Protein AF-A0A803J5E3-F1 (afdb_monomer_lite)

Foldseek 3Di:
DDDDDDDDDDDDDDDDDDDDDDDPPDVVVVVVVPDDPDPPPPDDPPVPPDPVVVVVVVVVVVPPPDDDDPLLVQAQAAQQLAGPQPRANAALVLDRPDCADAQQDPPNRGNRYDPDGSHRHRDHPQWDADPPGDIDGHPRDD

Radius of gyration: 35.71 Å; chains: 1; bounding box: 59×57×91 Å

Structure (mmCIF, N/CA/C/O backbone):
data_AF-A0A803J5E3-F1
#
_entry.id   AF-A0A803J5E3-F1
#
loop_
_atom_site.group_PDB
_atom_site.id
_atom_site.type_symbol
_atom_site.label_atom_id
_atom_site.label_alt_id
_atom_site.label_comp_id
_atom_site.label_asym_id
_atom_site.label_entity_id
_atom_site.label_seq_id
_atom_site.pdbx_PDB_ins_code
_atom_site.Cartn_x
_atom_site.Cartn_y
_atom_site.Cartn_z
_atom_site.occupancy
_atom_site.B_iso_or_equiv
_atom_site.auth_seq_id
_atom_site.auth_comp_id
_atom_site.auth_asym_id
_atom_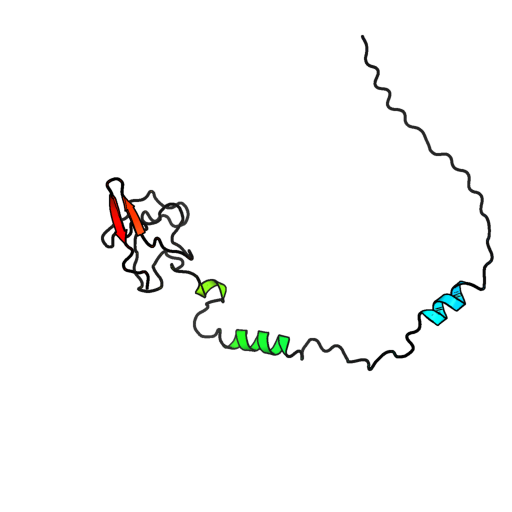site.auth_atom_id
_atom_site.pdbx_PDB_model_num
ATOM 1 N N . GLN A 1 1 ? 30.435 -20.132 60.907 1.00 42.06 1 GLN A N 1
ATOM 2 C CA . GLN A 1 1 ? 29.866 -18.895 60.339 1.00 42.06 1 GLN A CA 1
ATOM 3 C C . GLN A 1 1 ? 28.376 -19.120 60.155 1.00 42.06 1 GLN A C 1
ATOM 5 O O . GLN A 1 1 ? 27.974 -19.816 59.237 1.00 42.06 1 GLN A O 1
ATOM 10 N N . VAL A 1 2 ? 27.586 -18.649 61.117 1.00 36.22 2 VAL A N 1
ATOM 11 C CA . VAL A 1 2 ? 26.127 -18.800 61.170 1.00 36.22 2 VAL A CA 1
ATOM 12 C C . VAL A 1 2 ? 25.535 -17.403 61.066 1.00 36.22 2 VAL A C 1
ATOM 14 O O . VAL A 1 2 ? 25.815 -16.554 61.908 1.00 36.22 2 VAL A O 1
ATOM 17 N N . GLN A 1 3 ? 24.780 -17.140 60.003 1.00 39.97 3 GLN A N 1
ATOM 18 C CA . GLN A 1 3 ? 24.007 -15.909 59.894 1.00 39.97 3 GLN A CA 1
ATOM 19 C C . GLN A 1 3 ? 22.669 -16.128 60.599 1.00 39.97 3 GLN A C 1
ATOM 21 O O . GLN A 1 3 ? 21.811 -16.869 60.129 1.00 39.97 3 GLN A O 1
ATOM 26 N N . HIS A 1 4 ? 22.534 -15.501 61.765 1.00 33.56 4 HIS A N 1
ATOM 27 C CA . HIS A 1 4 ? 21.264 -15.310 62.449 1.00 33.56 4 HIS A CA 1
ATOM 28 C C . HIS A 1 4 ? 20.431 -14.276 61.682 1.00 33.56 4 HIS A C 1
ATOM 30 O O . HIS A 1 4 ? 20.869 -13.140 61.514 1.00 33.56 4 HIS A O 1
ATOM 36 N N . PHE A 1 5 ? 19.211 -14.642 61.295 1.00 38.28 5 PHE A N 1
ATOM 37 C CA . PHE A 1 5 ? 18.139 -13.684 61.029 1.00 38.28 5 PHE A CA 1
ATOM 38 C C . PHE A 1 5 ? 17.105 -13.823 62.147 1.00 38.28 5 PHE A C 1
ATOM 40 O O . PHE A 1 5 ? 16.427 -14.841 62.261 1.00 38.28 5 PHE A O 1
ATOM 47 N N . VAL A 1 6 ? 17.034 -12.807 63.007 1.00 43.50 6 VAL A N 1
ATOM 48 C CA . VAL A 1 6 ? 16.033 -12.678 64.071 1.00 43.50 6 VAL A CA 1
ATOM 49 C C . VAL A 1 6 ? 14.983 -11.687 63.579 1.00 43.50 6 VAL A C 1
ATOM 51 O O . VAL A 1 6 ? 15.281 -10.509 63.398 1.00 43.50 6 VAL A O 1
ATOM 54 N N . PHE A 1 7 ? 13.758 -12.158 63.349 1.00 36.00 7 PHE A N 1
ATOM 55 C CA . PHE A 1 7 ? 12.599 -11.296 63.120 1.00 36.00 7 PHE A CA 1
ATOM 56 C C . PHE A 1 7 ? 12.048 -10.852 64.480 1.00 36.00 7 PHE A C 1
ATOM 58 O O . PHE A 1 7 ? 11.443 -11.643 65.200 1.00 36.00 7 PHE A O 1
ATOM 65 N N . GLY A 1 8 ? 12.299 -9.596 64.854 1.00 34.31 8 GLY A N 1
ATOM 66 C CA . GLY A 1 8 ? 11.738 -8.984 66.057 1.00 34.31 8 GLY A CA 1
ATOM 67 C C . GLY A 1 8 ? 10.363 -8.379 65.780 1.00 34.31 8 GLY A C 1
ATOM 68 O O . GLY A 1 8 ? 10.256 -7.402 65.045 1.00 34.31 8 GLY A O 1
ATOM 69 N N . HIS A 1 9 ? 9.320 -8.946 66.388 1.00 40.44 9 HIS A N 1
ATOM 70 C CA . HIS A 1 9 ? 8.042 -8.266 66.606 1.00 40.44 9 HIS A CA 1
ATOM 71 C C . HIS A 1 9 ? 8.188 -7.372 67.841 1.00 40.44 9 HIS A C 1
ATOM 73 O O . HIS A 1 9 ? 8.641 -7.849 68.882 1.00 40.44 9 HIS A O 1
ATOM 79 N N . GLN A 1 10 ? 7.783 -6.104 67.756 1.00 37.00 10 GLN A N 1
ATOM 80 C CA . GLN A 1 10 ? 7.662 -5.255 68.938 1.00 37.00 10 GLN A CA 1
ATOM 81 C C . GLN A 1 10 ? 6.332 -4.503 68.915 1.00 37.00 10 GLN A C 1
ATOM 83 O O . GLN A 1 10 ? 6.027 -3.750 67.991 1.00 37.00 10 GLN A O 1
ATOM 88 N N . GLU A 1 11 ? 5.530 -4.793 69.937 1.00 34.28 11 GLU A N 1
ATOM 89 C CA . GLU A 1 11 ? 4.196 -4.264 70.187 1.00 34.28 11 GLU A CA 1
ATOM 90 C C . GLU A 1 11 ? 4.250 -2.783 70.582 1.00 34.28 11 GLU A C 1
ATOM 92 O O . GLU A 1 11 ? 5.125 -2.338 71.328 1.00 34.28 11 GLU A O 1
ATOM 97 N N . TRP A 1 12 ? 3.278 -2.013 70.096 1.00 34.78 12 TRP A N 1
ATOM 98 C CA . TRP A 1 12 ? 3.116 -0.603 70.428 1.00 34.78 12 TRP A CA 1
ATOM 99 C C . TRP A 1 12 ? 2.189 -0.455 71.637 1.00 34.78 12 TRP A C 1
ATOM 101 O O . TRP A 1 12 ? 0.999 -0.749 71.551 1.00 34.78 12 TRP A O 1
ATOM 111 N N . ASN A 1 13 ? 2.731 0.031 72.756 1.00 40.12 13 ASN A N 1
ATOM 112 C CA . ASN A 1 13 ? 1.970 0.390 73.952 1.00 40.12 13 ASN A CA 1
ATOM 113 C C . ASN A 1 13 ? 2.037 1.912 74.153 1.00 40.12 13 ASN A C 1
ATOM 115 O O . ASN A 1 13 ? 3.049 2.451 74.601 1.00 40.12 13 ASN A O 1
ATOM 119 N N . GLY A 1 14 ? 0.961 2.615 73.789 1.00 41.41 14 GLY A N 1
ATOM 120 C CA . GLY A 1 14 ? 0.845 4.070 73.894 1.00 41.41 14 GLY A CA 1
ATOM 121 C C . GLY A 1 14 ? -0.384 4.475 74.700 1.00 41.41 14 GLY A C 1
ATOM 122 O O . GLY A 1 14 ? -1.497 4.504 74.179 1.00 41.41 14 GLY A O 1
ATOM 123 N N . ASN A 1 15 ? -0.180 4.796 75.980 1.00 44.19 15 ASN A N 1
ATOM 124 C CA . ASN A 1 15 ? -1.234 5.199 76.908 1.00 44.19 15 ASN A CA 1
ATOM 125 C C . ASN A 1 15 ? -1.898 6.537 76.531 1.00 44.19 15 ASN A C 1
ATOM 127 O O . ASN A 1 15 ? -1.255 7.551 76.263 1.00 44.19 15 ASN A O 1
ATOM 131 N N . ASN A 1 16 ? -3.227 6.513 76.594 1.00 46.66 16 ASN A N 1
ATOM 132 C CA . ASN A 1 16 ? -4.169 7.598 76.353 1.00 46.66 16 ASN A CA 1
ATOM 133 C C . ASN A 1 16 ? -4.099 8.675 77.453 1.00 46.66 16 ASN A C 1
ATOM 135 O O . ASN A 1 16 ? -4.388 8.395 78.615 1.00 46.66 16 ASN A O 1
ATOM 139 N N . THR A 1 17 ? -3.816 9.930 77.088 1.00 40.22 17 THR A N 1
ATOM 140 C CA . THR A 1 17 ? -4.137 11.091 77.935 1.00 40.22 17 THR A CA 1
ATOM 141 C C . THR A 1 17 ? -5.037 12.064 77.173 1.00 40.22 17 THR A C 1
ATOM 143 O O . THR A 1 17 ? -4.619 12.825 76.303 1.00 40.22 17 THR A O 1
ATOM 146 N N . ARG A 1 18 ? -6.330 12.035 77.514 1.00 43.59 18 ARG A N 1
ATOM 147 C CA . ARG A 1 18 ? -7.345 12.979 77.033 1.00 43.59 18 ARG A CA 1
ATOM 148 C C . ARG A 1 18 ? -7.071 14.377 77.602 1.00 43.59 18 ARG A C 1
ATOM 150 O O . ARG A 1 18 ? -7.301 14.608 78.786 1.00 43.59 18 ARG A O 1
ATOM 157 N N . LYS A 1 19 ? -6.684 15.339 76.759 1.00 40.56 19 LYS A N 1
ATOM 158 C CA . LYS A 1 19 ? -6.769 16.778 77.073 1.00 40.56 19 LYS A CA 1
ATOM 159 C C . LYS A 1 19 ? -7.966 17.403 76.354 1.00 40.56 19 LYS A C 1
ATOM 161 O O . LYS A 1 19 ? -7.982 17.522 75.134 1.00 40.56 19 LYS A O 1
ATOM 166 N N . LYS A 1 20 ? -8.976 17.811 77.133 1.00 45.44 20 LYS A N 1
ATOM 167 C CA . LYS A 1 20 ? -10.066 18.705 76.702 1.00 45.44 20 LYS A CA 1
ATOM 168 C C . LYS A 1 20 ? -9.475 20.084 76.392 1.00 45.44 20 LYS A C 1
ATOM 170 O O . LYS A 1 20 ? -8.950 20.719 77.300 1.00 45.44 20 LYS A O 1
ATOM 175 N N . TYR A 1 21 ? -9.637 20.575 75.165 1.00 38.31 21 TYR A N 1
ATOM 176 C CA . TYR A 1 21 ? -9.447 21.992 74.840 1.00 38.31 21 TYR A CA 1
ATOM 177 C C . TYR A 1 21 ? -10.784 22.612 74.434 1.00 38.31 21 TYR A C 1
ATOM 179 O O . TYR A 1 21 ? -11.377 22.257 73.417 1.00 38.31 21 TYR A O 1
ATOM 187 N N . GLN A 1 22 ? -11.267 23.536 75.266 1.00 50.38 22 GLN A N 1
ATOM 188 C CA . GLN A 1 22 ? -12.340 24.457 74.912 1.00 50.38 22 GLN A CA 1
ATOM 189 C C . GLN A 1 22 ? -11.801 25.516 73.941 1.00 50.38 22 GLN A C 1
ATOM 191 O O . GLN A 1 22 ? -10.699 26.027 74.123 1.00 50.38 22 GLN A O 1
ATOM 196 N N . GLY A 1 23 ? -12.588 25.868 72.923 1.00 42.91 23 GLY A N 1
ATOM 197 C CA . GLY A 1 23 ? -12.208 26.871 71.928 1.00 42.91 23 GLY A CA 1
ATOM 198 C C . GLY A 1 23 ? -13.389 27.384 71.106 1.00 42.91 23 GLY A C 1
ATOM 199 O O . GLY A 1 23 ? -13.332 27.391 69.877 1.00 42.91 23 GLY A O 1
ATOM 200 N N . LYS A 1 24 ? -14.478 27.808 71.764 1.00 55.03 24 LYS A N 1
ATOM 201 C CA . LYS A 1 24 ? -15.544 28.594 71.120 1.00 55.03 24 LYS A CA 1
ATOM 202 C C . LYS A 1 24 ? -14.959 29.956 70.716 1.00 55.03 24 LYS A C 1
ATOM 204 O O . LYS A 1 24 ? -14.847 30.845 71.547 1.00 55.03 24 LYS A O 1
ATOM 209 N N . GLY A 1 25 ? -14.536 30.112 69.460 1.00 56.56 25 GLY A N 1
ATOM 210 C CA . GLY A 1 25 ? -14.107 31.423 68.948 1.00 56.56 25 GLY A CA 1
ATOM 211 C C . GLY A 1 25 ? -13.330 31.433 67.631 1.00 56.56 25 GLY A C 1
ATOM 212 O O . GLY A 1 25 ? -13.348 32.446 66.936 1.00 56.56 25 GLY A O 1
ATOM 213 N N . ARG A 1 26 ? -12.683 30.325 67.236 1.00 56.06 26 ARG A N 1
ATOM 214 C CA . ARG A 1 26 ? -11.928 30.257 65.964 1.00 56.06 26 ARG A CA 1
ATOM 215 C C . ARG A 1 26 ? -12.766 29.764 64.776 1.00 56.06 26 ARG A C 1
ATOM 217 O O . ARG A 1 26 ? -12.629 30.294 63.681 1.00 56.06 26 ARG A O 1
ATOM 224 N N . ALA A 1 27 ? -13.692 28.830 65.002 1.00 61.03 27 ALA A N 1
ATOM 225 C CA . ALA A 1 27 ? -14.513 28.243 63.935 1.00 61.03 27 ALA A CA 1
ATOM 226 C C . ALA A 1 27 ? -15.526 29.230 63.319 1.00 61.03 27 ALA A C 1
ATOM 228 O O . ALA A 1 27 ? -15.727 29.248 62.109 1.00 61.03 27 ALA A O 1
ATOM 229 N N . ALA A 1 28 ? -16.127 30.102 64.134 1.00 60.62 28 ALA A N 1
ATOM 230 C CA . ALA A 1 28 ? -17.147 31.040 63.658 1.00 60.62 28 ALA A CA 1
ATOM 231 C C . ALA A 1 28 ? -16.577 32.133 62.734 1.00 60.62 28 ALA A C 1
ATOM 233 O O . ALA A 1 28 ? -17.247 32.565 61.799 1.00 60.62 28 ALA A O 1
ATOM 234 N N . LYS A 1 29 ? -15.325 32.556 62.962 1.00 60.22 29 LYS A N 1
ATOM 235 C CA . LYS A 1 29 ? -14.645 33.542 62.107 1.00 60.22 29 LYS A CA 1
ATOM 236 C C . LYS A 1 29 ? -14.276 32.951 60.744 1.00 60.22 29 LYS A C 1
ATOM 238 O O . LYS A 1 29 ? -14.442 33.630 59.739 1.00 60.22 29 LYS A O 1
ATOM 243 N N . ALA A 1 30 ? -13.870 31.681 60.714 1.00 64.00 30 ALA A N 1
ATOM 244 C CA . ALA A 1 30 ? -13.557 30.965 59.478 1.00 64.00 30 ALA A CA 1
ATOM 245 C C . ALA A 1 30 ? -14.796 30.753 58.586 1.00 64.00 30 ALA A C 1
ATOM 247 O O . ALA A 1 30 ? -14.721 30.939 57.376 1.00 64.00 30 ALA A O 1
ATOM 248 N N . LEU A 1 31 ? -15.958 30.436 59.170 1.00 62.34 31 LEU A N 1
ATOM 249 C CA . LEU A 1 31 ? -17.204 30.273 58.403 1.00 62.34 31 LEU A CA 1
ATOM 250 C C . LEU A 1 31 ? -17.681 31.579 57.757 1.00 62.34 31 LEU A C 1
ATOM 252 O O . LEU A 1 31 ? -18.238 31.555 56.663 1.00 62.34 31 LEU A O 1
ATOM 256 N N . LYS A 1 32 ? -17.434 32.725 58.401 1.00 63.47 32 LYS A N 1
ATOM 257 C CA . LYS A 1 32 ? -17.842 34.031 57.871 1.00 63.47 32 LYS A CA 1
ATOM 258 C C . LYS A 1 32 ? -16.939 34.525 56.734 1.00 63.47 32 LYS A C 1
ATOM 260 O O . LYS A 1 32 ? -17.422 35.228 55.859 1.00 63.47 32 LYS A O 1
ATOM 265 N N . SER A 1 33 ? -15.667 34.117 56.702 1.00 63.38 33 SER A N 1
ATOM 266 C CA . SER A 1 33 ? -14.745 34.411 55.592 1.00 63.38 33 SER A CA 1
ATOM 267 C C . SER A 1 33 ? -14.893 33.479 54.383 1.00 63.38 33 SER A C 1
ATOM 269 O O . SER A 1 33 ? -14.301 33.746 53.345 1.00 63.38 33 SER A O 1
ATOM 271 N N . LEU A 1 34 ? -15.654 32.385 54.507 1.00 64.06 34 LEU A N 1
ATOM 272 C CA . LEU A 1 34 ? -15.914 31.422 53.425 1.00 64.06 34 LEU A CA 1
ATOM 273 C C . LEU A 1 34 ? -17.201 31.724 52.637 1.00 64.06 34 LEU A C 1
ATOM 275 O O . LEU A 1 34 ? -17.484 31.053 51.647 1.00 64.06 34 LEU A O 1
ATOM 279 N N . GLN A 1 35 ? -17.997 32.710 53.060 1.00 64.12 35 GLN A N 1
ATOM 280 C CA . GLN A 1 35 ? -19.200 33.111 52.332 1.00 64.12 35 GLN A CA 1
ATOM 281 C C . GLN A 1 35 ? -18.821 34.049 51.182 1.00 64.12 35 GLN A C 1
ATOM 283 O O . GLN A 1 35 ? -18.328 35.155 51.398 1.00 64.12 35 GLN A O 1
ATOM 288 N N . PHE A 1 36 ? -19.050 33.599 49.948 1.00 64.00 36 PHE A N 1
ATOM 289 C CA . PHE A 1 36 ? -18.827 34.402 48.749 1.00 64.00 36 PHE A CA 1
ATOM 290 C C . PHE A 1 36 ? -19.776 35.606 48.745 1.00 64.00 36 PHE A C 1
ATOM 292 O O . PHE A 1 36 ? -20.993 35.446 48.698 1.00 64.00 36 PHE A O 1
ATOM 299 N N . ALA A 1 37 ? -19.220 36.819 48.757 1.00 64.69 37 ALA A N 1
ATOM 300 C CA . ALA A 1 37 ? -19.986 38.069 48.789 1.00 64.69 37 ALA A CA 1
ATOM 301 C C . ALA A 1 37 ? -20.783 38.356 47.498 1.00 64.69 37 ALA A C 1
ATOM 303 O O . ALA A 1 37 ? -21.493 39.355 47.423 1.00 64.69 37 ALA A O 1
ATOM 304 N N . ASN A 1 38 ? -20.677 37.501 46.477 1.00 63.03 38 ASN A N 1
ATOM 305 C CA . ASN A 1 38 ? -21.479 37.587 45.266 1.00 63.03 38 ASN A CA 1
ATOM 306 C C . ASN A 1 38 ? -21.601 36.191 44.624 1.00 63.03 38 ASN A C 1
ATOM 308 O O . ASN A 1 38 ? -20.681 35.769 43.922 1.00 63.03 38 ASN A O 1
ATOM 312 N N . PRO A 1 39 ? -22.690 35.444 44.873 1.00 62.53 39 PRO A N 1
ATOM 313 C CA . PRO A 1 39 ? -22.828 34.061 44.407 1.00 62.53 39 PRO A CA 1
ATOM 314 C C . PRO A 1 39 ? -23.036 33.925 42.887 1.00 62.53 39 PRO A C 1
ATOM 316 O O . PRO A 1 39 ? -23.153 32.808 42.390 1.00 62.53 39 PRO A O 1
ATOM 319 N N . GLY A 1 40 ? -23.058 35.033 42.135 1.00 63.41 40 GLY A N 1
ATOM 320 C CA . GLY A 1 40 ? -23.351 35.026 40.703 1.00 63.41 40 GLY A CA 1
ATOM 321 C C . GLY A 1 40 ? -24.797 34.607 40.407 1.00 63.41 40 GLY A C 1
ATOM 322 O O . GLY A 1 40 ? -25.516 34.091 41.262 1.00 63.41 40 GLY A O 1
ATOM 323 N N . LYS A 1 41 ? -25.272 34.858 39.182 1.00 66.19 41 LYS A N 1
ATOM 324 C CA . LYS A 1 41 ? -26.576 34.333 38.755 1.00 66.19 41 LYS A CA 1
ATOM 325 C C . LYS A 1 41 ? -26.447 32.823 38.584 1.0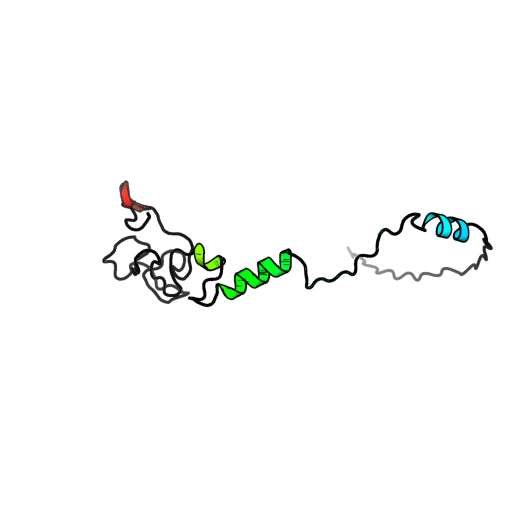0 66.19 41 LYS A C 1
ATOM 327 O O . LYS A 1 41 ? -25.668 32.377 37.746 1.00 66.19 41 LYS A O 1
ATOM 332 N N . GLN A 1 42 ? -27.218 32.058 39.350 1.00 66.06 42 GLN A N 1
ATOM 333 C CA . GLN A 1 42 ? -27.334 30.615 39.178 1.00 66.06 42 GLN A CA 1
ATOM 334 C C . GLN A 1 42 ? -27.913 30.336 37.786 1.00 66.06 42 GLN A C 1
ATOM 336 O O . GLN A 1 42 ? -29.114 30.465 37.561 1.00 66.06 42 GLN A O 1
ATOM 341 N N . THR A 1 43 ? -27.053 30.013 36.823 1.00 60.47 43 THR A N 1
ATOM 342 C CA . THR A 1 43 ? -27.504 29.481 35.542 1.00 60.47 43 THR A CA 1
ATOM 343 C C . THR A 1 43 ? -27.835 28.016 35.764 1.00 60.47 43 THR A C 1
ATOM 345 O O . THR A 1 43 ? -26.960 27.238 36.147 1.00 60.47 43 THR A O 1
ATOM 348 N N . GLU A 1 44 ? -29.094 27.653 35.550 1.00 61.34 44 GLU A N 1
ATOM 349 C CA . GLU A 1 44 ? -29.531 26.265 35.469 1.00 61.34 44 GLU A CA 1
ATOM 350 C C . GLU A 1 44 ? -28.625 25.526 34.479 1.00 61.34 44 GLU A C 1
ATOM 352 O O . GLU A 1 44 ? -28.534 25.874 33.298 1.00 61.34 44 GLU A O 1
ATOM 357 N N . PHE A 1 45 ? -27.852 24.570 34.992 1.00 51.97 45 PHE A N 1
ATOM 358 C CA . PHE A 1 45 ? -26.938 23.775 34.190 1.00 51.97 45 PHE A CA 1
ATOM 359 C C . PHE A 1 45 ? -27.792 22.823 33.350 1.00 51.97 45 PHE A C 1
ATOM 361 O O . PHE A 1 45 ? -28.121 21.727 33.789 1.00 51.97 45 PHE A O 1
ATOM 368 N N . ALA A 1 46 ? -28.208 23.282 32.169 1.00 59.00 46 ALA A N 1
ATOM 369 C CA . ALA A 1 46 ? -28.960 22.507 31.190 1.00 59.00 46 ALA A CA 1
ATOM 370 C C . ALA A 1 46 ? -27.978 21.906 30.160 1.00 59.00 46 ALA A C 1
ATOM 372 O O . ALA A 1 46 ? -27.734 22.530 29.118 1.00 59.00 46 ALA A O 1
ATOM 373 N N . PRO A 1 47 ? -27.375 20.724 30.422 1.00 58.41 47 PRO A N 1
ATOM 374 C CA . PRO A 1 47 ? -26.367 20.118 29.541 1.00 58.41 47 PRO A CA 1
ATOM 375 C C . PRO A 1 47 ? -26.895 19.871 28.119 1.00 58.41 47 PRO A C 1
ATOM 377 O O . PRO A 1 47 ? -26.137 19.950 27.153 1.00 58.41 47 PRO A O 1
ATOM 380 N N . GLU A 1 48 ? -28.210 19.690 27.990 1.00 54.88 48 GLU A N 1
ATOM 381 C CA . GLU A 1 48 ? -28.908 19.324 26.755 1.00 54.88 48 GLU A CA 1
ATOM 382 C C . GLU A 1 48 ? -29.000 20.445 25.701 1.00 54.88 48 GLU A C 1
ATOM 384 O O . GLU A 1 48 ? -29.385 20.192 24.561 1.00 54.88 48 GLU A O 1
ATOM 389 N N . THR A 1 49 ? -28.649 21.699 26.022 1.00 55.78 49 THR A N 1
ATOM 390 C CA . THR A 1 49 ? -28.816 22.833 25.078 1.00 55.78 49 THR A CA 1
ATOM 391 C C . THR A 1 49 ? -27.509 23.464 24.607 1.00 55.78 49 THR A C 1
ATOM 393 O O . THR A 1 49 ? -27.514 24.429 23.831 1.00 55.78 49 THR A O 1
ATOM 396 N N . SER A 1 50 ? -26.367 22.904 25.015 1.00 57.41 50 SER A N 1
ATOM 397 C CA . SER A 1 50 ? -25.060 23.425 24.630 1.00 57.41 50 SER A CA 1
ATOM 398 C C . SER A 1 50 ? -24.884 23.432 23.107 1.00 57.41 50 SER A C 1
ATOM 400 O O . SER A 1 50 ? -25.120 22.436 22.419 1.00 57.41 50 SER A O 1
ATOM 402 N N . LYS A 1 51 ? -24.367 24.544 22.562 1.00 61.97 51 LYS A N 1
ATOM 403 C CA . LYS A 1 51 ? -23.934 24.654 21.151 1.00 61.97 51 LYS A CA 1
ATOM 404 C C . LYS A 1 51 ? -22.980 23.514 20.748 1.00 61.97 51 LYS A C 1
ATOM 406 O O . LYS A 1 51 ? -22.918 23.151 19.574 1.00 61.97 51 LYS A O 1
ATOM 411 N N . ARG A 1 52 ? -22.264 22.934 21.720 1.00 64.62 52 ARG A N 1
ATOM 412 C CA . ARG A 1 52 ? -21.400 21.757 21.555 1.00 64.62 52 ARG A CA 1
ATOM 413 C C . ARG A 1 52 ? -22.194 20.482 21.237 1.00 64.62 52 ARG A C 1
ATOM 415 O O . ARG A 1 52 ? -21.769 19.743 20.355 1.00 64.62 52 ARG A O 1
ATOM 422 N N . GLU A 1 53 ? -23.340 20.255 21.882 1.00 59.22 53 GLU A N 1
ATOM 423 C CA . GLU A 1 53 ? -24.191 19.078 21.634 1.00 59.22 53 GLU A CA 1
ATOM 424 C C . GLU A 1 53 ? -24.872 19.177 20.261 1.00 59.22 53 GLU A C 1
ATOM 426 O O . GLU A 1 53 ? -24.874 18.217 19.493 1.00 59.22 53 GLU A O 1
ATOM 431 N N . LYS A 1 54 ? -25.318 20.381 19.862 1.00 61.34 54 LYS A N 1
ATOM 432 C CA . LYS A 1 54 ? -25.867 20.619 18.510 1.00 61.34 54 LYS A CA 1
ATOM 433 C C . LYS A 1 54 ? -24.876 20.254 17.397 1.00 61.34 54 LYS A C 1
ATOM 435 O O . LYS A 1 54 ? -25.274 19.673 16.389 1.00 61.34 54 LYS A O 1
ATOM 440 N N . ARG A 1 55 ? -23.576 20.513 17.598 1.00 60.41 55 ARG A N 1
ATOM 441 C CA . ARG A 1 55 ? -22.517 20.109 16.654 1.00 60.41 55 ARG A CA 1
ATOM 442 C C . ARG A 1 55 ? -22.316 18.583 16.619 1.00 60.41 55 ARG A C 1
ATOM 444 O O . ARG A 1 55 ? -21.936 18.050 15.585 1.00 60.41 55 ARG A O 1
ATOM 451 N N . ARG A 1 56 ? -22.611 17.880 17.718 1.00 61.81 56 ARG A N 1
ATOM 452 C CA . ARG A 1 56 ? -22.528 16.412 17.846 1.00 61.81 56 ARG A CA 1
ATOM 453 C C . ARG A 1 56 ? -23.718 15.680 17.215 1.00 61.81 56 ARG A C 1
ATOM 455 O O . ARG A 1 56 ? -23.581 14.532 16.806 1.00 61.81 56 ARG A O 1
ATOM 462 N N . LEU A 1 57 ? -24.876 16.337 17.133 1.00 57.62 57 LEU A N 1
ATOM 463 C CA . LEU A 1 57 ? -26.084 15.799 16.495 1.00 57.62 57 LEU A CA 1
ATOM 464 C C . LEU A 1 57 ? -26.131 16.085 14.984 1.00 57.62 57 LEU A C 1
ATOM 466 O O . LEU A 1 57 ? -26.585 15.235 14.218 1.00 57.62 57 LEU A O 1
ATOM 470 N N . GLN A 1 58 ? -25.589 17.221 14.524 1.00 57.09 58 GLN A N 1
ATOM 471 C CA . GLN A 1 58 ? -25.441 17.496 13.084 1.00 57.09 58 GLN A CA 1
ATOM 472 C C . GLN A 1 58 ? -24.465 16.534 12.387 1.00 57.09 58 GLN A C 1
ATOM 474 O O . GLN A 1 58 ? -24.673 16.186 11.231 1.00 57.09 58 GLN A O 1
ATOM 479 N N . THR A 1 59 ? -23.444 16.025 13.082 1.00 53.59 59 THR A N 1
ATOM 480 C CA . THR A 1 59 ? -22.547 15.001 12.516 1.00 53.59 59 THR A CA 1
ATOM 481 C C . THR A 1 59 ? -23.179 13.611 12.423 1.00 53.59 59 THR A C 1
ATOM 483 O O . THR A 1 59 ? -22.686 12.782 11.664 1.00 53.59 59 THR A O 1
ATOM 486 N N . LYS A 1 60 ? -24.271 13.337 13.152 1.00 50.66 60 LYS A N 1
ATOM 487 C CA . LYS A 1 60 ? -24.974 12.042 13.106 1.00 50.66 60 LYS A CA 1
ATOM 488 C C . LYS A 1 60 ? -26.015 11.950 11.986 1.00 50.66 60 LYS A C 1
ATOM 490 O O . LYS A 1 60 ? -26.275 10.854 11.509 1.00 50.66 60 LYS A O 1
ATOM 495 N N . SER A 1 61 ? -26.584 13.070 11.541 1.00 47.16 61 SER A N 1
ATOM 496 C CA . SER A 1 61 ? -27.619 13.101 10.488 1.00 47.16 61 SER A CA 1
ATOM 497 C C . SER A 1 61 ? -27.064 13.128 9.057 1.00 47.16 61 SER A C 1
ATOM 499 O O . SER A 1 61 ? -27.807 12.874 8.117 1.00 47.16 61 SER A O 1
ATOM 501 N N . ALA A 1 62 ? -25.758 13.356 8.881 1.00 45.31 62 ALA A N 1
ATOM 502 C CA . ALA A 1 62 ? -25.066 13.179 7.599 1.00 45.31 62 ALA A CA 1
ATOM 503 C C . ALA A 1 62 ? -24.541 11.741 7.382 1.00 45.31 62 ALA A C 1
ATOM 505 O O . ALA A 1 62 ? -23.927 11.458 6.357 1.00 45.31 62 ALA A O 1
ATOM 506 N N . ALA A 1 63 ? -24.764 10.828 8.335 1.00 45.41 63 ALA A N 1
ATOM 507 C CA . ALA A 1 63 ? -24.282 9.444 8.283 1.00 45.41 63 ALA A CA 1
ATOM 508 C C . ALA A 1 63 ? -25.199 8.489 7.489 1.00 45.41 63 ALA A C 1
ATOM 510 O O . ALA A 1 63 ? -24.989 7.278 7.510 1.00 45.41 63 ALA A O 1
ATOM 511 N N . SER A 1 64 ? -26.206 9.014 6.785 1.00 42.69 64 SER A N 1
ATOM 512 C CA . SER A 1 64 ? -27.202 8.226 6.046 1.00 42.69 64 SER A CA 1
ATOM 513 C C . SER A 1 64 ? -26.794 7.868 4.613 1.00 42.69 64 SER A C 1
ATOM 515 O O . SER A 1 64 ? -27.601 7.293 3.898 1.00 42.69 64 SER A O 1
ATOM 517 N N . ASN A 1 65 ? -25.559 8.156 4.188 1.00 47.41 65 ASN A N 1
ATOM 518 C CA . ASN A 1 65 ? -24.997 7.607 2.952 1.00 47.41 65 ASN A CA 1
ATOM 519 C C . ASN A 1 65 ? -23.560 7.128 3.215 1.00 47.41 65 ASN A C 1
ATOM 521 O O . ASN A 1 65 ? -22.626 7.918 3.329 1.00 47.41 65 ASN A O 1
ATOM 525 N N . SER A 1 66 ? -23.418 5.808 3.370 1.00 47.88 66 SER A N 1
ATOM 526 C CA . SER A 1 66 ? -22.165 5.051 3.534 1.00 47.88 66 SER A CA 1
ATOM 527 C C . SER A 1 66 ? -21.242 5.467 4.695 1.00 47.88 66 SER A C 1
ATOM 529 O O . SER A 1 66 ? -20.193 6.066 4.492 1.00 47.88 66 SER A O 1
ATOM 531 N N . GLY A 1 67 ? -21.620 5.102 5.925 1.00 45.22 67 GLY A N 1
ATOM 532 C CA . GLY A 1 67 ? -20.786 4.394 6.921 1.00 45.22 67 GLY A CA 1
ATOM 533 C C . GLY A 1 67 ? -19.295 4.716 7.144 1.00 45.22 67 GLY A C 1
ATOM 534 O O . GLY A 1 67 ? -18.592 3.868 7.686 1.00 45.22 67 GLY A O 1
ATOM 535 N N . GLN A 1 68 ? -18.766 5.881 6.775 1.00 48.44 68 GLN A N 1
ATOM 536 C CA . GLN A 1 68 ? -17.348 6.202 6.955 1.00 48.44 68 GLN A CA 1
ATOM 537 C C . GLN A 1 68 ? -17.153 7.168 8.126 1.00 48.44 68 GLN A C 1
ATOM 539 O O . GLN A 1 68 ? -17.312 8.384 8.015 1.00 48.44 68 GLN A O 1
ATOM 544 N N . THR A 1 69 ? -16.798 6.610 9.287 1.00 46.47 69 THR A N 1
ATOM 545 C CA . THR A 1 69 ? -16.292 7.395 10.423 1.00 46.47 69 THR A CA 1
ATOM 546 C C . THR A 1 69 ? -15.067 8.215 9.991 1.00 46.47 69 THR A C 1
ATOM 548 O O . THR A 1 69 ? -14.348 7.832 9.073 1.00 46.47 69 THR A O 1
ATOM 551 N N . ALA A 1 70 ? -14.772 9.340 10.647 1.00 50.47 70 ALA A N 1
ATOM 552 C CA . ALA A 1 70 ? -13.631 10.195 10.285 1.00 50.47 70 ALA A CA 1
ATOM 553 C C . ALA A 1 70 ? -12.264 9.464 10.259 1.00 50.47 70 ALA A C 1
ATOM 555 O O . ALA A 1 70 ? -11.338 9.938 9.610 1.00 50.47 70 ALA A O 1
ATOM 556 N N . ALA A 1 71 ? -12.145 8.296 10.904 1.00 51.97 71 ALA A N 1
ATOM 557 C CA . ALA A 1 71 ? -10.966 7.432 10.847 1.00 51.97 71 ALA A CA 1
ATOM 558 C C . ALA A 1 71 ? -10.784 6.707 9.495 1.00 51.97 71 ALA A C 1
ATOM 560 O O . ALA A 1 71 ? -9.661 6.328 9.160 1.00 51.97 71 ALA A O 1
ATOM 561 N N . SER A 1 72 ? -11.862 6.532 8.723 1.00 56.69 72 SER A N 1
ATOM 562 C CA . SER A 1 72 ? -11.880 5.888 7.403 1.00 56.69 72 SER A CA 1
ATOM 563 C C . SER A 1 72 ? -11.255 6.755 6.308 1.00 56.69 72 SER A C 1
ATOM 565 O O . SER A 1 72 ? -10.769 6.222 5.321 1.00 56.69 72 SER A O 1
ATOM 567 N N . LYS A 1 73 ? -11.224 8.081 6.494 1.00 65.56 73 LYS A N 1
ATOM 568 C CA . LYS A 1 73 ? -10.785 9.043 5.467 1.00 65.56 73 LYS A CA 1
ATOM 569 C C . LYS A 1 73 ? -9.283 9.026 5.173 1.00 65.56 73 LYS A C 1
ATOM 571 O O . LYS A 1 73 ? -8.867 9.594 4.176 1.00 65.56 73 LYS A O 1
ATOM 576 N N . ASN A 1 74 ? -8.484 8.389 6.029 1.00 85.56 74 ASN A N 1
ATOM 577 C CA . ASN A 1 74 ? -7.027 8.335 5.873 1.00 85.56 74 ASN A CA 1
ATOM 578 C C . ASN A 1 74 ? -6.526 6.946 5.463 1.00 85.56 74 ASN A C 1
ATOM 580 O O . ASN A 1 74 ? -5.326 6.701 5.526 1.00 85.56 74 ASN A O 1
ATOM 584 N N . LYS A 1 75 ? -7.420 6.010 5.135 1.00 92.94 75 LYS A N 1
ATOM 585 C CA . LYS A 1 75 ? -7.023 4.701 4.613 1.00 92.94 75 LYS A CA 1
ATOM 586 C C . LYS A 1 75 ? -6.759 4.817 3.117 1.00 92.94 75 LYS A C 1
ATOM 588 O O . LYS A 1 75 ? -7.428 5.588 2.437 1.00 92.94 75 LYS A O 1
ATOM 593 N N . VAL A 1 76 ? -5.802 4.042 2.628 1.00 94.75 76 VAL A N 1
ATOM 594 C CA . VAL A 1 76 ? -5.477 3.951 1.197 1.00 94.75 76 VAL A CA 1
ATOM 595 C C . VAL A 1 76 ? -5.970 2.639 0.588 1.00 94.75 76 VAL A C 1
ATOM 597 O O . VAL A 1 76 ? -6.271 2.599 -0.599 1.00 94.75 76 VAL A O 1
ATOM 600 N N . TYR A 1 77 ? -6.124 1.600 1.411 1.00 96.38 77 TYR A N 1
ATOM 601 C CA . TYR A 1 77 ? -6.705 0.309 1.053 1.00 96.38 77 TYR A CA 1
ATOM 602 C C . TYR A 1 77 ? -7.980 0.054 1.863 1.00 96.38 77 TYR A C 1
ATOM 604 O O . TYR A 1 77 ? -8.091 0.485 3.017 1.00 96.38 77 TYR A O 1
ATOM 612 N N . ASP A 1 78 ? -8.929 -0.664 1.269 1.00 96.25 78 ASP A N 1
ATOM 613 C CA . ASP A 1 78 ? -10.148 -1.121 1.934 1.00 96.25 78 ASP A CA 1
ATOM 614 C C . ASP A 1 78 ? -9.895 -2.357 2.825 1.00 96.25 78 ASP A C 1
ATOM 616 O O . ASP A 1 78 ? -8.761 -2.817 2.992 1.00 96.25 78 ASP A O 1
ATOM 620 N N . SER A 1 79 ? -10.955 -2.923 3.408 1.00 96.50 79 SER A N 1
ATOM 621 C CA . SER A 1 79 ? -10.863 -4.116 4.262 1.00 96.50 79 SER A CA 1
ATOM 622 C C . SER A 1 79 ? -10.426 -5.385 3.521 1.00 96.50 79 SER A C 1
ATOM 624 O O . SER A 1 79 ? -9.950 -6.323 4.156 1.00 96.50 79 SER A O 1
ATOM 626 N N . ASN A 1 80 ? -10.566 -5.429 2.196 1.00 96.38 80 ASN A N 1
ATOM 627 C CA . ASN A 1 80 ? -10.157 -6.553 1.353 1.00 96.38 80 ASN A CA 1
ATOM 628 C C . ASN A 1 80 ? -8.719 -6.392 0.829 1.00 96.38 80 ASN A C 1
ATOM 630 O O . ASN A 1 80 ? -8.182 -7.314 0.221 1.00 96.38 80 ASN A O 1
ATOM 634 N N . GLY A 1 81 ? -8.075 -5.250 1.094 1.00 95.94 81 GLY A N 1
ATOM 635 C CA . GLY A 1 81 ? -6.748 -4.930 0.573 1.00 95.94 81 GLY A CA 1
ATOM 636 C C . GLY A 1 81 ? -6.776 -4.354 -0.844 1.00 95.94 81 GLY A C 1
ATOM 637 O O . GLY A 1 81 ? -5.747 -4.360 -1.508 1.00 95.94 81 GLY A O 1
ATOM 638 N N . ILE A 1 82 ? -7.928 -3.855 -1.296 1.00 96.44 82 ILE A N 1
ATOM 639 C CA . ILE A 1 82 ? -8.119 -3.214 -2.598 1.00 96.44 82 ILE A CA 1
ATOM 640 C C . ILE A 1 82 ? -7.876 -1.713 -2.468 1.00 96.44 82 ILE A C 1
ATOM 642 O O . ILE A 1 82 ? -8.304 -1.079 -1.499 1.00 96.44 82 ILE A O 1
ATOM 646 N N . LEU A 1 83 ? -7.149 -1.140 -3.425 1.00 95.19 83 LEU A N 1
ATOM 647 C CA . LEU A 1 83 ? -6.761 0.263 -3.399 1.00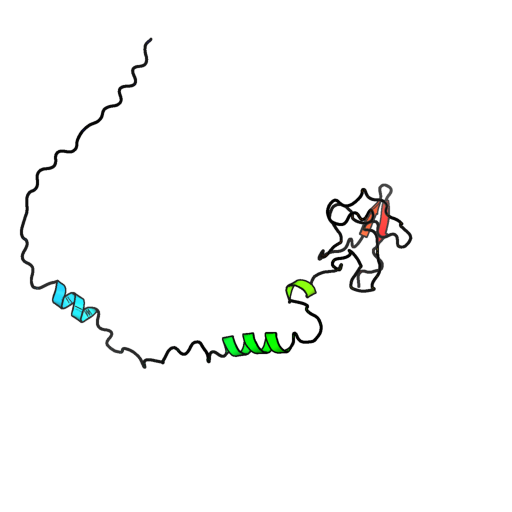 95.19 83 LEU A CA 1
ATOM 648 C C . LEU A 1 83 ? -7.996 1.161 -3.564 1.00 95.19 83 LEU A C 1
ATOM 650 O O . LEU A 1 83 ? -8.756 1.019 -4.517 1.00 95.19 83 LEU A O 1
ATOM 654 N N . ILE A 1 84 ? -8.203 2.107 -2.648 1.00 94.75 84 ILE A N 1
ATOM 655 C CA . ILE A 1 84 ? -9.436 2.912 -2.599 1.00 94.75 84 ILE A CA 1
ATOM 656 C C . ILE A 1 84 ? -9.513 3.913 -3.760 1.00 94.75 84 ILE A C 1
ATOM 658 O O . ILE A 1 84 ? -10.605 4.214 -4.234 1.00 94.75 84 ILE A O 1
ATOM 662 N N . CYS A 1 85 ? -8.375 4.439 -4.228 1.00 91.44 85 CYS A N 1
ATOM 663 C CA . CYS A 1 85 ? -8.362 5.505 -5.234 1.00 91.44 85 CYS A CA 1
ATOM 664 C C . CYS A 1 85 ? -8.826 5.046 -6.626 1.00 91.44 85 CYS A C 1
ATOM 666 O O . CYS A 1 85 ? -9.409 5.843 -7.357 1.00 91.44 85 CYS A O 1
ATOM 668 N N . ASN A 1 86 ? -8.585 3.784 -6.994 1.00 93.12 86 ASN A N 1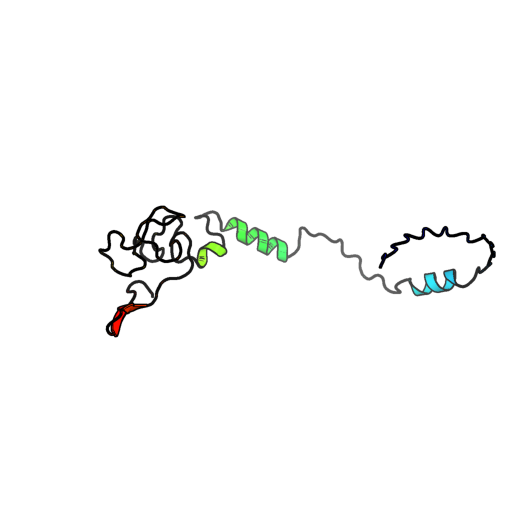
ATOM 669 C CA . ASN A 1 86 ? -8.878 3.255 -8.330 1.00 93.12 86 ASN A CA 1
ATOM 670 C C . ASN A 1 86 ? -9.454 1.827 -8.343 1.00 93.12 86 ASN A C 1
ATOM 672 O O . ASN A 1 86 ? -9.745 1.305 -9.415 1.00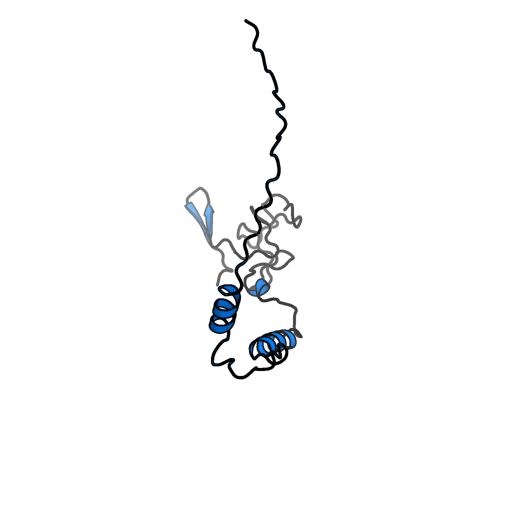 93.12 86 ASN A O 1
ATOM 676 N N . GLY A 1 87 ? -9.638 1.194 -7.181 1.00 94.25 87 GLY A N 1
ATOM 677 C CA . GLY A 1 87 ? -10.249 -0.129 -7.062 1.00 94.25 87 GLY A CA 1
ATOM 678 C C . GLY A 1 87 ? -9.346 -1.304 -7.443 1.00 94.25 87 GLY A C 1
ATOM 679 O O . GLY A 1 87 ? -9.861 -2.399 -7.655 1.00 94.25 87 GLY A O 1
ATOM 680 N N . MET A 1 88 ? -8.028 -1.116 -7.552 1.00 95.06 88 MET A N 1
ATOM 681 C CA . MET A 1 88 ? -7.121 -2.178 -8.004 1.00 95.06 88 MET A CA 1
ATOM 682 C C . MET A 1 88 ? -6.526 -3.013 -6.865 1.00 95.06 88 MET A C 1
ATOM 684 O O . MET A 1 88 ? -6.177 -2.497 -5.802 1.00 95.06 88 MET A O 1
ATOM 688 N N . ASP A 1 89 ? -6.341 -4.312 -7.116 1.00 96.25 89 ASP A N 1
ATOM 689 C CA . ASP A 1 89 ? -5.653 -5.247 -6.213 1.00 96.25 89 ASP A CA 1
ATOM 690 C C . ASP A 1 89 ? -4.125 -5.238 -6.428 1.00 96.25 89 ASP A C 1
ATOM 692 O O . ASP A 1 89 ? -3.510 -6.232 -6.840 1.00 96.25 89 ASP A O 1
ATOM 696 N N . LEU A 1 90 ? -3.506 -4.084 -6.172 1.00 96.06 90 LEU A N 1
ATOM 697 C CA . LEU A 1 90 ? -2.078 -3.863 -6.401 1.00 96.06 90 LEU A CA 1
ATOM 698 C C . LEU A 1 90 ? -1.218 -4.555 -5.335 1.00 96.06 90 LEU A C 1
ATOM 700 O O . LEU A 1 90 ? -1.391 -4.318 -4.137 1.00 96.06 90 LEU A O 1
ATOM 704 N N . CYS A 1 91 ? -0.267 -5.385 -5.767 1.00 97.31 91 CYS A N 1
ATOM 705 C CA . CYS A 1 91 ? 0.715 -5.993 -4.873 1.00 97.31 91 CYS A CA 1
ATOM 706 C C . CYS A 1 91 ? 1.659 -4.935 -4.286 1.00 97.31 91 CYS A C 1
ATOM 708 O O . CYS A 1 91 ? 2.020 -3.976 -4.963 1.00 97.31 91 CYS A O 1
ATOM 710 N N . ASP A 1 92 ? 2.141 -5.142 -3.060 1.00 96.69 92 ASP A N 1
ATOM 711 C CA . ASP A 1 92 ? 3.120 -4.241 -2.436 1.00 96.69 92 ASP A CA 1
ATOM 712 C C . ASP A 1 92 ? 4.467 -4.181 -3.188 1.00 96.69 92 ASP A C 1
ATOM 714 O O . ASP A 1 92 ? 5.281 -3.316 -2.886 1.00 96.69 92 ASP A O 1
ATOM 718 N N . CYS A 1 93 ? 4.704 -5.045 -4.185 1.00 95.75 93 CYS A N 1
ATOM 719 C CA . CYS A 1 93 ? 5.843 -4.939 -5.104 1.00 95.75 93 CYS A CA 1
ATOM 720 C C . CYS A 1 93 ? 5.638 -3.928 -6.248 1.00 95.75 93 CYS A C 1
ATOM 722 O O . CYS A 1 93 ? 6.538 -3.762 -7.062 1.00 95.75 93 CYS A O 1
ATOM 724 N N . LEU A 1 94 ? 4.472 -3.270 -6.314 1.00 95.44 94 LEU A N 1
ATOM 725 C CA . LEU A 1 94 ? 4.098 -2.245 -7.303 1.00 95.44 94 LEU A CA 1
ATOM 726 C C . LEU A 1 94 ? 3.978 -2.723 -8.761 1.00 95.44 94 LEU A C 1
ATOM 728 O O . LEU A 1 94 ? 3.809 -1.902 -9.660 1.00 95.44 94 LEU A O 1
ATOM 732 N N . ASP A 1 95 ? 4.013 -4.033 -8.992 1.00 94.25 95 ASP A N 1
ATOM 733 C CA . ASP A 1 95 ? 3.732 -4.646 -10.290 1.00 94.25 95 ASP A CA 1
ATOM 734 C C . ASP A 1 95 ? 2.227 -4.953 -10.410 1.00 94.25 95 ASP A C 1
ATOM 736 O O . ASP A 1 95 ? 1.636 -5.602 -9.538 1.00 94.25 95 ASP A O 1
ATOM 740 N N . GLU A 1 96 ? 1.613 -4.447 -11.480 1.00 93.88 96 GLU A N 1
ATOM 741 C CA . GLU A 1 96 ? 0.179 -4.549 -11.776 1.00 93.88 96 GLU A CA 1
ATOM 742 C C . GLU A 1 96 ? -0.224 -5.979 -12.177 1.00 93.88 96 GLU A C 1
ATOM 744 O O . GLU A 1 96 ? -1.317 -6.425 -11.826 1.00 93.88 96 GLU A O 1
ATOM 749 N N . ASP A 1 97 ? 0.683 -6.727 -12.812 1.00 95.06 97 ASP A N 1
ATOM 750 C CA . ASP A 1 97 ? 0.441 -8.096 -13.289 1.00 95.06 97 ASP A CA 1
ATOM 751 C C . ASP A 1 97 ? 0.862 -9.162 -12.260 1.00 95.06 97 ASP A C 1
ATOM 753 O O . ASP A 1 97 ? 0.712 -10.371 -12.468 1.00 95.06 97 ASP A O 1
ATOM 757 N N . CYS A 1 98 ? 1.371 -8.737 -11.101 1.00 96.62 98 CYS A N 1
ATOM 758 C CA . CYS A 1 98 ? 1.855 -9.644 -10.072 1.00 96.62 98 CYS A CA 1
ATOM 759 C C . CYS A 1 98 ? 0.710 -10.430 -9.419 1.00 96.62 98 CYS A C 1
ATOM 761 O O . CYS A 1 98 ? -0.141 -9.880 -8.714 1.00 96.62 98 CYS A O 1
ATOM 763 N N . LEU A 1 99 ? 0.745 -11.758 -9.561 1.00 96.12 99 LEU A N 1
ATOM 764 C CA . LEU A 1 99 ? -0.198 -12.684 -8.917 1.00 96.12 99 LEU A CA 1
ATOM 765 C C . LEU A 1 99 ? 0.010 -12.804 -7.392 1.00 96.12 99 LEU A C 1
ATOM 767 O O . LEU A 1 99 ? -0.865 -13.302 -6.685 1.00 96.12 99 LEU A O 1
ATOM 771 N N . GLY A 1 100 ? 1.137 -12.308 -6.880 1.00 97.62 100 GLY A N 1
ATOM 772 C CA . GLY A 1 100 ? 1.532 -12.343 -5.473 1.00 97.62 100 GLY A CA 1
ATOM 773 C C . GLY A 1 100 ? 2.949 -12.891 -5.315 1.00 97.62 100 GLY A C 1
ATOM 774 O O . GLY A 1 100 ? 3.200 -14.059 -5.594 1.00 97.62 100 GLY A O 1
ATOM 775 N N . CYS A 1 101 ? 3.876 -12.047 -4.865 1.00 97.56 101 CYS A N 1
ATOM 776 C CA . CYS A 1 101 ? 5.295 -12.386 -4.711 1.00 97.56 101 CYS A CA 1
ATOM 777 C C . CYS A 1 101 ? 5.731 -12.561 -3.249 1.00 97.56 101 CYS A C 1
ATOM 779 O O . CYS A 1 101 ? 6.868 -12.946 -2.984 1.00 97.56 101 CYS A O 1
ATOM 781 N N . PHE A 1 102 ? 4.853 -12.262 -2.292 1.00 97.31 102 PHE A N 1
ATOM 782 C CA . PHE A 1 102 ? 5.145 -12.382 -0.869 1.00 97.31 102 PHE A CA 1
ATOM 783 C C . PHE A 1 102 ? 4.567 -13.674 -0.289 1.00 97.31 102 PHE A C 1
ATOM 785 O O . PHE A 1 102 ? 3.676 -14.316 -0.854 1.00 97.31 102 PHE A O 1
ATOM 792 N N . TYR A 1 103 ? 5.055 -14.047 0.892 1.00 97.69 103 TYR A N 1
ATOM 793 C CA . TYR A 1 103 ? 4.442 -15.112 1.679 1.00 97.69 103 TYR A CA 1
ATOM 794 C C . TYR A 1 103 ? 3.007 -14.751 2.077 1.00 97.69 103 TYR A C 1
ATOM 796 O O . TYR A 1 103 ? 2.666 -13.580 2.246 1.00 97.69 103 TYR A O 1
ATOM 804 N N . SER A 1 104 ? 2.169 -15.772 2.258 1.00 97.94 104 SER A N 1
ATOM 805 C CA . SER A 1 104 ? 0.756 -15.579 2.580 1.00 97.94 104 SER A CA 1
ATOM 806 C C . SER A 1 104 ? 0.593 -14.773 3.869 1.00 97.94 104 SER A C 1
ATOM 808 O O . SER A 1 104 ? 1.136 -15.109 4.927 1.00 97.94 104 SER A O 1
ATOM 810 N N . CYS A 1 105 ? -0.169 -13.687 3.778 1.00 98.31 105 CYS A N 1
ATOM 811 C CA . CYS A 1 105 ? -0.384 -12.765 4.876 1.00 98.31 105 CYS A CA 1
ATOM 812 C C . CYS A 1 105 ? -1.115 -13.454 6.033 1.00 98.31 105 CYS A C 1
ATOM 814 O O . CYS A 1 105 ? -2.207 -13.989 5.861 1.00 98.31 105 CYS A O 1
ATOM 816 N N . LYS A 1 106 ? -0.586 -13.339 7.255 1.00 97.62 106 LYS A N 1
ATOM 817 C CA . LYS A 1 106 ? -1.226 -13.905 8.458 1.00 97.62 106 LYS A CA 1
ATOM 818 C C . LYS A 1 106 ? -2.578 -13.264 8.810 1.00 97.62 106 LYS A C 1
ATOM 820 O O . LYS A 1 106 ? -3.315 -13.840 9.601 1.00 97.62 106 LYS A O 1
ATOM 825 N N . LYS A 1 107 ? -2.885 -12.068 8.283 1.00 97.88 107 LYS A N 1
ATOM 826 C CA . LYS A 1 107 ? -4.142 -11.349 8.564 1.00 97.88 107 LYS A CA 1
ATOM 827 C C . LYS A 1 107 ? -5.242 -11.647 7.542 1.00 97.88 107 LYS A C 1
ATOM 829 O O . LYS A 1 107 ? -6.362 -11.919 7.951 1.00 97.88 107 LYS A O 1
ATOM 834 N N . CYS A 1 108 ? -4.940 -11.578 6.243 1.00 97.81 108 CYS A N 1
ATOM 835 C CA . CYS A 1 108 ? -5.943 -11.722 5.175 1.00 97.81 108 CYS A CA 1
ATOM 836 C C . CYS A 1 108 ? -5.710 -12.912 4.231 1.00 97.81 108 CYS A C 1
ATOM 838 O O . CYS A 1 108 ? -6.490 -13.114 3.309 1.00 97.81 108 CYS A O 1
ATOM 840 N N . GLY A 1 109 ? -4.633 -13.683 4.409 1.00 97.75 109 GLY A N 1
ATOM 841 C CA . GLY A 1 109 ? -4.287 -14.829 3.558 1.00 97.75 109 GLY A CA 1
ATOM 842 C C . GLY A 1 109 ? -3.671 -14.477 2.198 1.00 97.75 109 GLY A C 1
ATOM 843 O O . GLY A 1 109 ? -3.070 -15.344 1.576 1.00 97.75 109 GLY A O 1
ATOM 844 N N . SER A 1 110 ? -3.756 -13.222 1.746 1.00 97.75 110 SER A N 1
ATOM 845 C CA . SER A 1 110 ? -3.219 -12.781 0.451 1.00 97.75 110 SER A CA 1
ATOM 846 C C . SER A 1 110 ? -1.691 -12.893 0.360 1.00 97.75 110 SER A C 1
ATOM 848 O O . SER A 1 110 ? -0.985 -12.586 1.318 1.00 97.75 110 SER A O 1
ATOM 850 N N . ASN A 1 111 ? -1.173 -13.236 -0.821 1.00 98.31 111 ASN A N 1
ATOM 851 C CA . ASN A 1 111 ? 0.259 -13.235 -1.163 1.00 98.31 111 ASN A CA 1
ATOM 852 C C . ASN A 1 111 ? 0.755 -11.894 -1.745 1.00 98.31 111 ASN A C 1
ATOM 854 O O . ASN A 1 111 ? 1.868 -11.799 -2.258 1.00 98.31 111 ASN A O 1
ATOM 858 N N . LYS A 1 112 ? -0.083 -10.852 -1.693 1.00 98.25 112 LYS A N 1
ATOM 859 C CA . LYS A 1 112 ? 0.207 -9.516 -2.239 1.00 98.25 112 LYS A CA 1
ATOM 860 C C . LYS A 1 112 ? 0.565 -8.475 -1.172 1.00 98.25 112 LYS A C 1
ATOM 862 O O . LYS A 1 112 ? 0.846 -7.328 -1.499 1.00 98.25 112 LYS A O 1
ATOM 867 N N . CYS A 1 113 ? 0.503 -8.843 0.106 1.00 98.12 113 CYS A N 1
ATOM 868 C CA . CYS A 1 113 ? 0.930 -7.976 1.203 1.00 98.12 113 CYS A CA 1
ATOM 869 C C . CYS A 1 113 ? 2.430 -8.129 1.443 1.00 98.12 113 CYS A C 1
ATOM 871 O O . CYS A 1 113 ? 2.916 -9.253 1.499 1.00 98.12 113 CYS A O 1
ATOM 873 N N . GLY A 1 114 ? 3.131 -7.020 1.649 1.00 96.06 114 GLY A N 1
ATOM 874 C CA . GLY A 1 114 ? 4.523 -7.004 2.066 1.00 96.06 114 GLY A CA 1
ATOM 875 C C . GLY A 1 114 ? 4.661 -7.293 3.560 1.00 96.06 114 GLY A C 1
ATOM 876 O O . GLY A 1 114 ? 4.066 -8.220 4.109 1.00 96.06 114 GLY A O 1
ATOM 877 N N . VAL A 1 115 ? 5.451 -6.473 4.255 1.00 95.75 115 VAL A N 1
ATOM 878 C CA . VAL A 1 115 ? 5.717 -6.652 5.696 1.00 95.75 115 VAL A CA 1
ATOM 879 C C . VAL A 1 115 ? 4.473 -6.461 6.575 1.00 95.75 115 VAL A C 1
ATOM 881 O O . VAL A 1 115 ? 4.355 -7.061 7.644 1.00 95.75 115 VAL A O 1
ATOM 884 N N . GLU A 1 116 ? 3.521 -5.645 6.130 1.00 97.31 116 GLU A N 1
ATOM 885 C CA . GLU A 1 116 ? 2.252 -5.423 6.816 1.00 97.31 116 GLU A CA 1
ATOM 886 C C . GLU A 1 116 ? 1.100 -5.712 5.857 1.00 97.31 116 GLU A C 1
ATOM 888 O O . GLU A 1 116 ? 1.215 -5.571 4.644 1.00 97.31 116 GLU A O 1
ATOM 893 N N . CYS A 1 117 ? -0.038 -6.107 6.419 1.00 97.94 117 CYS A N 1
ATOM 894 C CA . CYS A 1 117 ? -1.249 -6.327 5.645 1.00 97.94 117 CYS A CA 1
ATOM 895 C C . CYS A 1 117 ? -1.706 -5.040 4.942 1.00 97.94 117 CYS A C 1
ATOM 897 O O . CYS A 1 117 ? -1.712 -3.970 5.555 1.00 97.94 117 CYS A O 1
ATOM 899 N N . ARG A 1 118 ? -2.163 -5.179 3.692 1.00 97.19 118 ARG A N 1
ATOM 900 C CA . ARG A 1 118 ? -2.766 -4.085 2.919 1.00 97.19 118 ARG A CA 1
ATOM 901 C C . ARG A 1 118 ? -4.116 -3.666 3.496 1.00 97.19 118 ARG A C 1
ATOM 903 O O . ARG A 1 118 ? -4.412 -2.480 3.504 1.00 97.19 118 ARG A O 1
ATOM 910 N N . CYS A 1 119 ? -4.899 -4.603 4.038 1.00 97.25 119 CYS A N 1
ATOM 911 C CA . CYS A 1 119 ? -6.241 -4.331 4.556 1.00 97.25 119 CYS A CA 1
ATOM 912 C C . CYS A 1 119 ? -6.260 -3.148 5.535 1.00 97.25 119 CYS A C 1
ATOM 914 O O . CYS A 1 119 ? -5.567 -3.167 6.556 1.00 97.25 119 CYS A O 1
ATOM 916 N N . ASP A 1 120 ? -7.085 -2.144 5.231 1.00 96.06 120 ASP A N 1
ATOM 917 C CA . ASP A 1 120 ? -7.331 -0.949 6.044 1.00 96.06 120 ASP A CA 1
ATOM 918 C C . ASP A 1 120 ? -6.102 -0.075 6.363 1.00 96.06 120 ASP A C 1
ATOM 920 O O . ASP A 1 120 ? -6.167 0.804 7.237 1.00 96.06 120 ASP A O 1
ATOM 924 N N . ARG A 1 121 ? -4.977 -0.290 5.675 1.00 95.25 121 ARG A N 1
ATOM 925 C CA . ARG A 1 121 ? -3.747 0.476 5.893 1.00 95.25 121 ARG A CA 1
ATOM 926 C C . ARG A 1 121 ? -3.890 1.909 5.381 1.00 95.25 121 ARG A C 1
ATOM 928 O O . ARG A 1 121 ? -4.725 2.215 4.532 1.00 95.25 121 ARG A O 1
ATOM 935 N N . LYS A 1 122 ? -3.057 2.807 5.910 1.00 94.62 122 LYS A N 1
ATOM 936 C CA . LYS A 1 122 ? -3.086 4.258 5.647 1.00 94.62 122 LYS A CA 1
ATOM 937 C C . LYS A 1 122 ? -1.950 4.777 4.767 1.00 94.62 122 LYS A C 1
ATOM 939 O O . LYS A 1 122 ? -1.794 5.984 4.637 1.00 94.62 122 LYS A O 1
ATOM 944 N N . TRP A 1 123 ? -1.130 3.888 4.220 1.00 94.38 123 TRP A N 1
ATOM 945 C CA . TRP A 1 123 ? 0.038 4.277 3.446 1.00 94.38 123 TRP A CA 1
ATOM 946 C C . TRP A 1 123 ? 0.324 3.308 2.308 1.00 94.38 123 TRP A C 1
ATOM 948 O O . TRP A 1 123 ? -0.092 2.148 2.347 1.00 94.38 123 TRP A O 1
ATOM 958 N N . LEU A 1 124 ? 1.053 3.817 1.317 1.00 94.12 124 LEU A N 1
ATOM 959 C CA . LEU A 1 124 ? 1.482 3.131 0.102 1.00 94.12 124 LEU A CA 1
ATOM 960 C C . LEU A 1 124 ? 3.006 3.212 0.013 1.00 94.12 124 LEU A C 1
ATOM 962 O O . LEU A 1 124 ? 3.589 4.185 0.491 1.00 94.12 124 LEU A O 1
ATOM 966 N N . TYR A 1 125 ? 3.644 2.233 -0.623 1.00 94.81 125 TYR A N 1
ATOM 967 C CA . TYR A 1 125 ? 5.008 2.439 -1.100 1.00 94.81 125 TYR A CA 1
ATOM 968 C C . TYR A 1 125 ? 4.968 3.482 -2.214 1.00 94.81 125 TYR A C 1
ATOM 970 O O . TYR A 1 125 ? 4.206 3.330 -3.165 1.00 94.81 125 TYR A O 1
ATOM 978 N N . GLU A 1 126 ? 5.754 4.546 -2.093 1.00 92.81 126 GLU A N 1
ATOM 979 C CA . GLU A 1 126 ? 5.909 5.531 -3.168 1.00 92.81 126 GLU A CA 1
ATOM 980 C C . GLU A 1 126 ? 6.850 5.002 -4.255 1.00 92.81 126 GLU A C 1
ATOM 982 O O . GLU A 1 126 ? 6.613 5.184 -5.450 1.00 92.81 126 GLU A O 1
ATOM 987 N N . GLN A 1 127 ? 7.900 4.305 -3.827 1.00 93.56 127 GLN A N 1
ATOM 988 C CA . GLN A 1 127 ? 8.955 3.784 -4.674 1.00 93.56 127 GLN A CA 1
ATOM 989 C C . GLN A 1 127 ? 9.633 2.586 -3.995 1.00 93.56 127 GLN A C 1
ATOM 991 O O . GLN A 1 127 ? 9.673 2.511 -2.765 1.00 93.56 127 GLN A O 1
ATOM 996 N N . ILE A 1 128 ? 10.176 1.670 -4.795 1.00 94.38 128 ILE A N 1
ATOM 997 C CA . ILE A 1 128 ? 11.029 0.561 -4.362 1.00 94.38 128 ILE A CA 1
ATOM 998 C C . ILE A 1 128 ? 12.361 0.672 -5.099 1.00 94.38 128 ILE A C 1
ATOM 1000 O O . ILE A 1 128 ? 12.387 0.738 -6.328 1.00 94.38 128 ILE A O 1
ATOM 1004 N N . GLU A 1 129 ? 13.454 0.684 -4.345 1.00 94.19 129 GLU A N 1
ATOM 1005 C CA . GLU A 1 129 ? 14.809 0.563 -4.880 1.00 94.19 129 GLU A CA 1
ATOM 1006 C C . GLU A 1 129 ? 15.203 -0.914 -4.889 1.00 94.19 129 GLU A C 1
ATOM 1008 O O . GLU A 1 129 ? 15.063 -1.613 -3.883 1.00 94.19 129 GLU A O 1
ATOM 1013 N N . VAL A 1 130 ? 15.662 -1.394 -6.039 1.00 92.12 130 VAL A N 1
ATOM 1014 C CA . VAL A 1 130 ? 16.092 -2.777 -6.239 1.00 92.12 130 VAL A CA 1
ATOM 1015 C C . VAL A 1 130 ? 17.618 -2.831 -6.183 1.00 92.12 130 V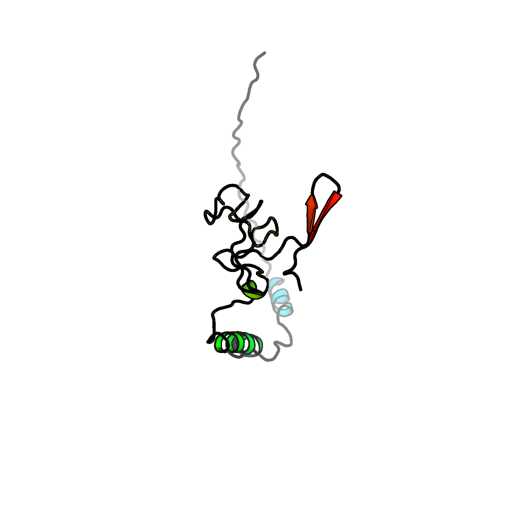AL A C 1
ATOM 1017 O O . VAL A 1 130 ? 18.308 -1.903 -6.616 1.00 92.12 130 VAL A O 1
ATOM 1020 N N . GLU A 1 131 ? 18.167 -3.926 -5.651 1.00 89.75 131 GLU A N 1
ATOM 1021 C CA . GLU A 1 131 ? 19.611 -4.159 -5.691 1.00 89.75 131 GLU A CA 1
ATOM 1022 C C . GLU A 1 131 ? 20.098 -4.137 -7.148 1.00 89.75 131 GLU A C 1
ATOM 1024 O O . GLU A 1 131 ? 19.629 -4.910 -7.979 1.00 89.75 131 GLU A O 1
ATOM 1029 N N . GLY A 1 132 ? 21.011 -3.215 -7.465 1.00 87.06 132 GLY A N 1
ATOM 1030 C CA . GLY A 1 132 ? 21.430 -2.934 -8.845 1.00 87.06 132 GLY A CA 1
ATOM 1031 C C . GLY A 1 132 ? 21.092 -1.524 -9.339 1.00 87.06 132 GLY A C 1
ATOM 1032 O O . GLY A 1 132 ? 21.559 -1.142 -10.406 1.00 87.06 132 GLY A O 1
ATOM 1033 N N . GLY A 1 133 ? 20.364 -0.726 -8.548 1.00 87.81 133 GLY A N 1
ATOM 1034 C CA . GLY A 1 133 ? 20.100 0.692 -8.831 1.00 87.81 133 GLY A CA 1
ATOM 1035 C C . GLY A 1 133 ? 18.807 0.959 -9.604 1.00 87.81 133 GLY A C 1
ATOM 1036 O O . GLY A 1 133 ? 18.472 2.119 -9.847 1.00 87.81 133 GLY A O 1
ATOM 1037 N N . ASP A 1 134 ? 18.058 -0.089 -9.949 1.00 92.25 134 ASP A N 1
ATOM 1038 C CA . ASP A 1 134 ? 16.737 0.050 -10.552 1.00 92.25 134 ASP A CA 1
ATOM 1039 C C . ASP A 1 134 ? 15.718 0.574 -9.537 1.00 92.25 134 ASP A C 1
ATOM 1041 O O . ASP A 1 134 ? 15.785 0.317 -8.333 1.00 92.25 134 ASP A O 1
ATOM 1045 N N . THR A 1 135 ? 14.751 1.333 -10.041 1.00 93.50 135 THR A N 1
ATOM 1046 C CA . THR A 1 135 ? 13.752 2.026 -9.234 1.00 93.50 135 THR A CA 1
ATOM 1047 C C . THR A 1 135 ? 12.355 1.781 -9.797 1.00 93.50 135 THR A C 1
ATOM 1049 O O . THR A 1 135 ? 12.050 2.183 -10.920 1.00 93.50 135 THR A O 1
ATOM 1052 N N . ILE A 1 136 ? 11.477 1.173 -8.997 1.00 93.62 136 ILE A N 1
ATOM 1053 C CA . ILE A 1 136 ? 10.063 0.959 -9.328 1.00 93.62 136 ILE A CA 1
ATOM 1054 C C . ILE A 1 136 ? 9.238 2.032 -8.620 1.00 93.62 136 ILE A C 1
ATOM 1056 O O . ILE A 1 136 ? 9.142 2.034 -7.395 1.00 93.62 136 ILE A O 1
ATOM 1060 N N . ARG A 1 137 ? 8.633 2.951 -9.377 1.00 94.00 137 ARG A N 1
ATOM 1061 C CA . ARG A 1 137 ? 7.789 4.026 -8.831 1.00 94.00 137 ARG A CA 1
ATOM 1062 C C . ARG A 1 137 ? 6.313 3.641 -8.866 1.00 94.00 137 ARG A C 1
ATOM 1064 O O . ARG A 1 137 ? 5.831 3.097 -9.857 1.00 94.00 137 ARG A O 1
ATOM 1071 N N . ASN A 1 138 ? 5.579 3.977 -7.811 1.00 94.75 138 ASN A N 1
ATOM 1072 C CA . ASN A 1 138 ? 4.149 3.720 -7.734 1.00 94.75 138 ASN A CA 1
ATOM 1073 C C . ASN A 1 138 ? 3.371 4.662 -8.664 1.00 94.75 138 ASN A C 1
ATOM 1075 O O . ASN A 1 138 ? 3.377 5.880 -8.485 1.00 94.75 138 ASN A O 1
ATOM 1079 N N . LYS A 1 139 ? 2.670 4.086 -9.644 1.00 93.06 139 LYS A N 1
ATOM 1080 C CA . LYS A 1 139 ? 1.867 4.819 -10.637 1.00 93.06 139 LYS A CA 1
ATOM 1081 C C . LYS A 1 139 ? 0.490 5.252 -10.119 1.00 93.06 139 LYS A C 1
ATOM 1083 O O . LYS A 1 139 ? -0.248 5.926 -10.832 1.00 93.06 139 LYS A O 1
ATOM 1088 N N . HIS A 1 140 ? 0.126 4.850 -8.903 1.00 89.25 140 HIS A N 1
ATOM 1089 C CA . HIS A 1 140 ? -1.199 5.063 -8.311 1.00 89.25 140 HIS A CA 1
ATOM 1090 C C . HIS A 1 140 ? -1.182 6.028 -7.121 1.00 89.25 140 HIS A C 1
ATOM 1092 O O . HIS A 1 140 ? -2.191 6.173 -6.429 1.00 89.25 140 HIS A O 1
ATOM 1098 N N . VAL A 1 141 ? -0.045 6.690 -6.890 1.00 82.38 141 VAL A N 1
ATOM 1099 C CA . VAL A 1 141 ? 0.076 7.818 -5.963 1.00 82.38 141 VAL A CA 1
ATOM 1100 C C . VAL A 1 141 ? -0.185 9.098 -6.757 1.00 82.38 141 VAL A C 1
ATOM 1102 O O . VAL A 1 141 ? 0.512 9.365 -7.736 1.00 82.38 141 VAL A O 1
ATOM 1105 N N . GLY A 1 142 ? -1.202 9.860 -6.353 1.00 61.59 142 GLY A N 1
ATOM 1106 C CA . GLY A 1 142 ? -1.598 11.143 -6.939 1.00 61.59 142 GLY A CA 1
ATOM 1107 C C . GLY A 1 142 ? -1.971 12.140 -5.858 1.00 61.59 142 GLY A C 1
ATOM 1108 O O . GLY A 1 142 ? -2.611 11.706 -4.872 1.00 61.59 142 GLY A O 1
#

InterPro domains:
  IPR029264 ARF7 effector protein, C-terminal [PF14949] (29-131)

Secondary structure (DSSP, 8-state):
-----------------------TTSHHHHHHHTS-S---------GGG-HHHHHHHHHHHTTTSS---TTGGG-SB-TTS-BTTT-----TT--TT-S--SPPPTTT--TT--SS--TT-S---SEEEPTTS-EEE-TT--

Sequence (142 aa):
QVQHFVFGHQEWNGNNTRKKYQGKGRAAKALKSLQFANPGKQTEFAPETSKREKRRLQTKSAASNSGQTAASKNKVYDSNGILICNGMDLCDCLDEDCLGCFYSCKKCGSNKCGVECRCDRKWLYEQIEVEGGDTIRNKHVG

Organism: Xenopus tropicalis (NCBI:txid8364)

pLDDT: mean 72.59, std 22.66, range [33.56, 98.31]